Protein AF-A0A388TFI3-F1 (afdb_monomer_lite)

InterPro domains:
  IPR002677 Large ribosomal subunit protein bL32 [MF_00340] (1-56)
  IPR002677 Large ribosomal subunit protein bL32 [PF01783] (3-55)
  IPR002677 Large ribosomal subunit protein bL32 [TIGR01031] (3-55)
  IPR011332 Zinc-binding ribosomal protein [SSF57829] (1-55)
  IPR044957 Large ribosomal subunit protein bL32, bacteria [PTHR35534] (1-56)

Secondary structure (DSSP, 8-state):
----SSPPPHHHHHHHHHHH-PPPPPP-EE-TTT--EE-TTS--TTT-EETTEE----HHHHHHHHHHHHHHTT-

Foldseek 3Di:
DDDDPDDDDPVVVVVVCVVPVDDDDQDWDADPPPRDTDHPPDQDQQQCDDPNDRNDDHPNNVVVVVVVVVVVVVD

Organism: NCBI:txid2218525

Sequence (75 aa):
MPVPKKRRPHARTRTNHAYNFKAEGKATGICKNCGTAVLPHTICPACGFYKGRKVKVTKIEKRNARQARKAEDKK

pLDDT: mean 85.73, std 7.96, range [54.47, 96.62]

Structure (mmCIF, N/CA/C/O backbone):
data_AF-A0A388TFI3-F1
#
_entry.id   AF-A0A388TFI3-F1
#
loop_
_atom_site.group_PDB
_atom_site.id
_atom_site.type_symbol
_atom_site.label_atom_id
_atom_site.label_alt_id
_atom_site.label_comp_id
_atom_site.label_asym_id
_atom_site.label_entity_id
_atom_site.label_seq_id
_atom_site.pdbx_PDB_ins_code
_atom_site.Cartn_x
_atom_site.Cartn_y
_atom_site.Cartn_z
_atom_site.occupancy
_atom_site.B_iso_or_equiv
_atom_site.auth_seq_id
_atom_site.auth_comp_id
_atom_site.auth_asym_id
_atom_site.auth_atom_id
_atom_site.pdbx_PDB_model_num
ATOM 1 N N . MET A 1 1 ? -1.646 -20.640 -38.997 1.00 85.88 1 MET A N 1
ATOM 2 C CA . MET A 1 1 ? -1.477 -20.079 -37.635 1.00 85.88 1 MET A CA 1
ATOM 3 C C . MET A 1 1 ? -0.097 -19.441 -37.529 1.00 85.88 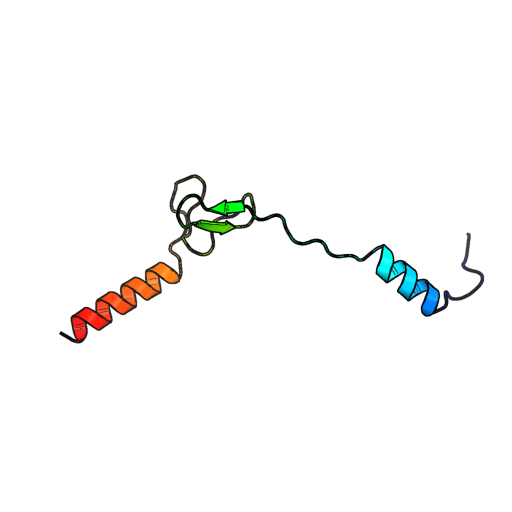1 MET A C 1
ATOM 5 O O . MET A 1 1 ? 0.854 -20.084 -37.960 1.00 85.88 1 MET A O 1
ATOM 9 N N . PRO A 1 2 ? 0.045 -18.206 -37.018 1.00 91.19 2 PRO A N 1
ATOM 10 C CA . PRO A 1 2 ? 1.357 -17.586 -36.848 1.00 91.19 2 PRO A CA 1
ATOM 11 C C . PRO A 1 2 ? 2.105 -18.216 -35.664 1.00 91.19 2 PRO A C 1
ATOM 13 O O . PRO A 1 2 ? 1.564 -18.308 -34.564 1.00 91.19 2 PRO A O 1
ATOM 16 N N . VAL A 1 3 ? 3.352 -18.640 -35.889 1.00 94.69 3 VAL A N 1
ATOM 17 C CA . VAL A 1 3 ? 4.208 -19.284 -34.878 1.00 94.69 3 VAL A CA 1
ATOM 18 C C . VAL A 1 3 ? 5.526 -18.510 -34.757 1.00 94.69 3 VAL A C 1
ATOM 20 O O . VAL A 1 3 ? 6.073 -18.080 -35.778 1.00 94.69 3 VAL A O 1
ATOM 23 N N . PRO A 1 4 ? 6.074 -18.305 -33.544 1.00 93.25 4 PRO A N 1
ATOM 24 C CA . PRO A 1 4 ? 7.368 -17.654 -33.381 1.00 93.25 4 PRO A CA 1
ATOM 25 C C . PRO A 1 4 ? 8.477 -18.425 -34.104 1.00 93.25 4 PRO A C 1
ATOM 27 O O . PRO A 1 4 ? 8.695 -19.604 -33.842 1.00 93.25 4 PRO A O 1
ATOM 30 N N . LYS A 1 5 ? 9.235 -17.742 -34.969 1.00 95.31 5 LYS A N 1
ATOM 31 C CA . LYS A 1 5 ? 10.350 -18.358 -35.710 1.00 95.31 5 LYS A CA 1
ATOM 32 C C . LYS A 1 5 ? 11.499 -18.819 -34.802 1.00 95.31 5 LYS A C 1
ATOM 34 O O . LYS A 1 5 ? 12.204 -19.761 -35.150 1.00 95.31 5 LYS A O 1
ATOM 39 N N . LYS A 1 6 ? 11.727 -18.130 -33.675 1.00 95.00 6 LYS A N 1
ATOM 40 C CA . LYS A 1 6 ? 12.789 -18.421 -32.695 1.00 95.00 6 LYS A CA 1
ATOM 41 C C . LYS A 1 6 ? 12.333 -18.080 -31.277 1.00 95.00 6 LYS A C 1
ATOM 43 O O . LYS A 1 6 ? 11.487 -17.204 -31.078 1.00 95.00 6 LYS A O 1
ATOM 48 N N . ARG A 1 7 ? 12.956 -18.723 -30.284 1.00 93.75 7 ARG A N 1
ATOM 49 C CA . ARG A 1 7 ? 12.799 -18.375 -28.865 1.00 93.75 7 ARG A CA 1
ATOM 50 C C . ARG A 1 7 ? 13.297 -16.946 -28.615 1.00 93.75 7 ARG A C 1
ATOM 52 O O . ARG A 1 7 ? 14.349 -16.551 -29.113 1.00 93.75 7 ARG A O 1
ATOM 59 N N . ARG A 1 8 ? 12.554 -16.172 -27.819 1.00 94.19 8 ARG A N 1
ATOM 60 C CA . ARG A 1 8 ? 12.979 -14.829 -27.398 1.00 94.19 8 ARG A CA 1
ATOM 61 C C . ARG A 1 8 ? 14.218 -14.926 -26.490 1.00 94.19 8 ARG A C 1
ATOM 63 O O . ARG A 1 8 ? 14.193 -15.718 -25.547 1.00 94.19 8 ARG A O 1
ATOM 70 N N . PRO A 1 9 ? 15.276 -14.132 -26.733 1.00 95.75 9 PRO A N 1
ATOM 71 C CA . PRO A 1 9 ? 16.463 -14.138 -25.886 1.00 95.75 9 PRO A CA 1
ATOM 72 C C . PRO A 1 9 ? 16.151 -13.547 -24.507 1.00 95.75 9 PRO A C 1
ATOM 74 O O . PRO A 1 9 ? 15.333 -12.631 -24.385 1.00 95.75 9 PRO A O 1
ATOM 77 N N . HIS A 1 10 ? 16.848 -14.033 -23.476 1.00 96.38 10 HIS A N 1
ATOM 78 C CA . HIS A 1 1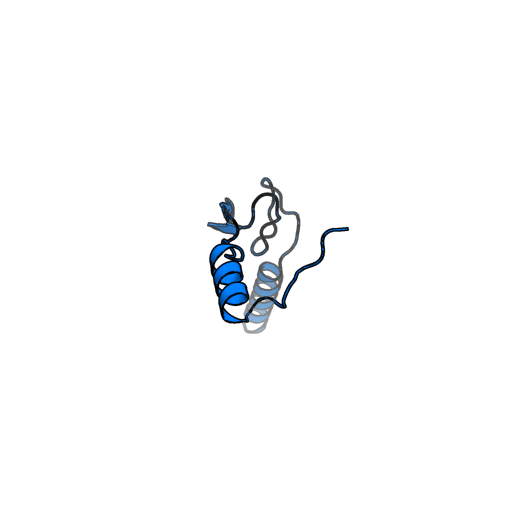0 ? 16.649 -13.592 -22.091 1.00 96.38 10 HIS A CA 1
ATOM 79 C C . HIS A 1 10 ? 16.777 -12.075 -21.919 1.00 96.38 10 HIS A C 1
ATOM 81 O O . HIS A 1 10 ? 15.989 -11.490 -21.180 1.00 96.38 10 HIS A O 1
ATOM 87 N N . ALA A 1 11 ? 17.710 -11.441 -22.641 1.00 96.62 11 ALA A N 1
ATOM 88 C CA . ALA A 1 11 ? 17.885 -9.991 -22.630 1.00 96.62 11 ALA A CA 1
ATOM 89 C C . ALA A 1 11 ? 16.580 -9.269 -22.994 1.00 96.62 11 ALA A C 1
ATOM 91 O O . ALA A 1 11 ? 16.078 -8.491 -22.194 1.00 96.62 11 ALA A O 1
ATOM 92 N N . ARG A 1 12 ? 15.963 -9.620 -24.131 1.00 95.12 12 ARG A N 1
ATOM 93 C CA . ARG A 1 12 ? 14.724 -8.991 -24.619 1.00 95.12 12 ARG A CA 1
ATOM 94 C C . ARG A 1 12 ? 13.539 -9.225 -23.682 1.00 95.12 12 ARG A C 1
ATOM 96 O O . ARG A 1 12 ? 12.708 -8.339 -23.511 1.00 95.12 12 ARG A O 1
ATOM 103 N N . THR A 1 13 ? 13.454 -10.402 -23.063 1.00 95.38 13 THR A N 1
ATOM 104 C CA . THR A 1 13 ? 12.433 -10.675 -22.039 1.00 95.38 13 THR A CA 1
ATOM 105 C C . THR A 1 13 ? 12.638 -9.783 -20.816 1.00 95.38 13 THR A C 1
ATOM 107 O O . THR A 1 13 ? 11.683 -9.155 -20.368 1.00 95.38 13 THR A O 1
ATOM 110 N N . ARG A 1 14 ? 13.875 -9.654 -20.317 1.00 95.81 14 ARG A N 1
ATOM 111 C CA . ARG A 1 14 ? 14.190 -8.791 -19.168 1.00 95.81 14 ARG A CA 1
ATOM 112 C C . ARG A 1 14 ? 13.895 -7.319 -19.449 1.00 95.81 14 ARG A C 1
ATOM 114 O O . ARG A 1 14 ? 13.283 -6.677 -18.603 1.00 95.81 14 ARG A O 1
ATOM 121 N N . THR A 1 15 ? 14.250 -6.796 -20.625 1.00 96.25 15 THR A N 1
ATOM 122 C CA . THR A 1 15 ? 13.954 -5.396 -20.983 1.00 96.25 15 THR A CA 1
ATOM 123 C C . THR A 1 15 ? 12.450 -5.142 -21.053 1.00 96.25 15 THR A C 1
ATOM 125 O O . THR A 1 15 ? 11.961 -4.167 -20.488 1.00 96.25 15 THR A O 1
ATOM 128 N N . ASN A 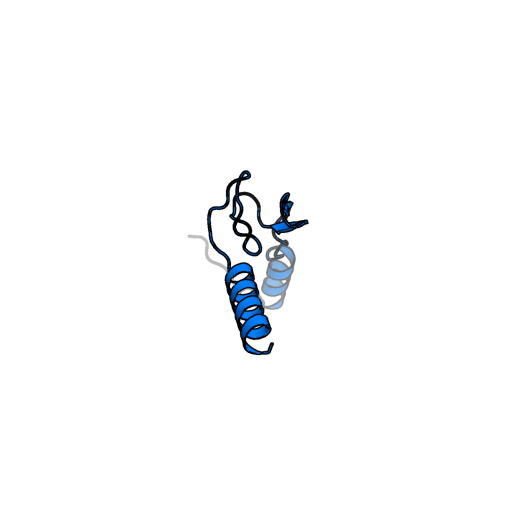1 16 ? 11.697 -6.055 -21.676 1.00 94.75 16 ASN A N 1
ATOM 129 C CA . ASN A 1 16 ? 10.237 -5.965 -21.708 1.00 94.75 16 ASN A CA 1
ATOM 130 C C . ASN A 1 16 ? 9.641 -6.022 -20.300 1.00 94.75 16 ASN A C 1
ATOM 132 O O . ASN A 1 16 ? 8.691 -5.296 -20.015 1.00 94.75 16 ASN A O 1
ATOM 136 N N . HIS A 1 17 ? 10.189 -6.861 -19.417 1.00 95.12 17 HIS A N 1
ATOM 137 C CA . HIS A 1 17 ? 9.707 -6.945 -18.045 1.00 95.12 17 HIS A CA 1
ATOM 138 C C . HIS A 1 17 ? 9.980 -5.648 -17.275 1.00 95.12 17 HIS A C 1
ATOM 140 O O . HIS A 1 17 ? 9.082 -5.119 -16.630 1.00 95.12 17 HIS A O 1
ATOM 146 N N . ALA A 1 18 ? 11.182 -5.086 -17.409 1.00 93.56 18 ALA A N 1
ATOM 147 C CA . ALA A 1 18 ? 11.566 -3.842 -16.745 1.00 93.56 18 ALA A CA 1
A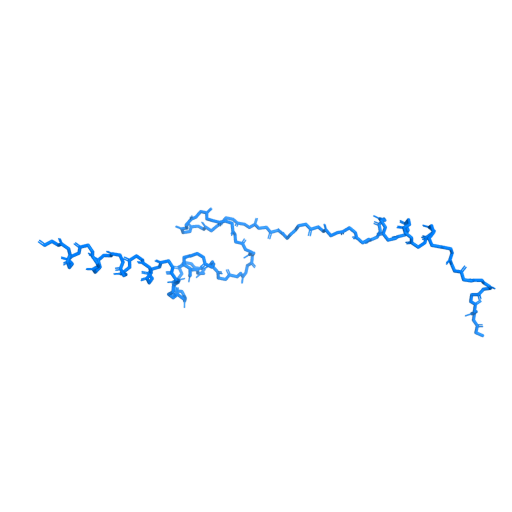TOM 148 C C . ALA A 1 18 ? 10.695 -2.643 -17.156 1.00 93.56 18 ALA A C 1
ATOM 150 O O . ALA A 1 18 ? 10.419 -1.768 -16.336 1.00 93.56 18 ALA A O 1
ATOM 151 N N . TYR A 1 19 ? 10.256 -2.594 -18.417 1.00 92.94 19 TYR A N 1
ATOM 152 C CA . TYR A 1 19 ? 9.376 -1.527 -18.886 1.00 92.94 19 TYR A CA 1
ATOM 153 C C . TYR A 1 19 ? 7.927 -1.720 -18.418 1.00 92.94 19 TYR A C 1
ATOM 155 O O . TYR A 1 19 ? 7.327 -0.774 -17.919 1.00 92.94 19 TYR A O 1
ATOM 163 N N . ASN A 1 20 ? 7.386 -2.938 -18.543 1.00 94.06 20 ASN A N 1
ATOM 164 C CA . ASN A 1 20 ? 5.947 -3.185 -18.388 1.00 94.06 20 ASN A CA 1
ATOM 165 C C . ASN A 1 20 ? 5.509 -3.616 -16.978 1.00 94.06 20 ASN A C 1
ATOM 167 O O . ASN A 1 20 ? 4.347 -3.444 -16.635 1.00 94.06 20 ASN A O 1
ATOM 171 N N . PHE A 1 21 ? 6.395 -4.185 -16.156 1.00 92.75 21 PHE A N 1
ATOM 172 C CA . PHE A 1 21 ? 6.032 -4.770 -14.853 1.00 92.75 21 PHE A CA 1
ATOM 173 C C . PHE A 1 21 ? 6.435 -3.870 -13.681 1.00 92.75 21 PHE A C 1
ATOM 175 O O . PHE A 1 21 ? 6.891 -4.342 -12.638 1.00 92.75 21 PHE A O 1
ATOM 182 N N . LYS A 1 22 ? 6.289 -2.556 -13.849 1.00 89.94 22 LYS A N 1
ATOM 183 C CA . LYS A 1 22 ? 6.521 -1.599 -12.766 1.00 89.94 22 LYS A CA 1
ATOM 184 C C . LYS A 1 22 ? 5.304 -1.606 -11.844 1.00 89.94 22 LYS A C 1
ATOM 186 O O . LYS A 1 22 ? 4.203 -1.284 -12.273 1.00 89.94 22 LYS A O 1
ATOM 191 N N . ALA A 1 23 ? 5.501 -2.010 -10.592 1.00 89.44 23 ALA A N 1
ATOM 192 C CA . ALA A 1 23 ? 4.453 -1.957 -9.583 1.00 89.44 23 ALA A CA 1
ATOM 193 C C . ALA A 1 23 ? 4.386 -0.550 -8.982 1.00 89.44 23 ALA A C 1
ATOM 195 O O . ALA A 1 23 ? 5.377 -0.050 -8.451 1.00 89.44 23 ALA A O 1
ATOM 196 N N . GLU A 1 24 ? 3.214 0.071 -9.049 1.00 90.00 24 GLU A N 1
ATOM 197 C CA . GLU A 1 24 ? 2.950 1.352 -8.398 1.00 90.00 24 GLU A CA 1
ATOM 198 C C . GLU A 1 24 ? 2.429 1.141 -6.972 1.00 90.00 24 GLU A C 1
ATOM 200 O O . GLU A 1 24 ? 1.761 0.149 -6.656 1.00 90.00 24 GLU A O 1
ATOM 205 N N . GLY A 1 25 ? 2.757 2.081 -6.084 1.00 88.38 25 GLY A N 1
ATOM 206 C CA . GLY A 1 25 ? 2.241 2.088 -4.720 1.00 88.38 25 GLY A CA 1
ATOM 207 C C . GLY A 1 25 ? 0.726 2.297 -4.699 1.00 88.38 25 GLY A C 1
ATOM 208 O O . GLY A 1 25 ? 0.170 3.030 -5.513 1.00 88.38 25 GLY A O 1
ATOM 209 N N . LYS A 1 26 ? 0.036 1.670 -3.741 1.00 88.50 26 LYS A N 1
ATOM 210 C CA . LYS A 1 26 ? -1.405 1.889 -3.564 1.00 88.50 26 LYS A CA 1
ATOM 211 C C . LYS A 1 26 ? -1.655 3.314 -3.079 1.00 88.50 26 LYS A C 1
ATOM 213 O O . LYS A 1 26 ? -0.998 3.764 -2.143 1.00 88.50 26 LYS A O 1
ATOM 218 N N . ALA A 1 27 ? -2.660 3.979 -3.643 1.00 88.62 27 ALA A N 1
ATOM 219 C CA . ALA A 1 27 ? -3.120 5.262 -3.132 1.00 88.62 27 ALA A CA 1
ATOM 220 C C . ALA A 1 27 ? -3.644 5.105 -1.693 1.00 88.62 27 ALA A C 1
ATOM 222 O O . ALA A 1 27 ? -4.521 4.280 -1.419 1.00 88.62 27 ALA A O 1
ATOM 223 N N . THR A 1 28 ? -3.104 5.902 -0.775 1.00 90.94 28 THR A N 1
ATOM 224 C CA . THR A 1 28 ? -3.519 5.943 0.632 1.00 90.94 28 THR A CA 1
ATOM 225 C C . THR A 1 28 ? -4.035 7.327 0.991 1.00 90.94 28 THR A C 1
ATOM 227 O O . THR A 1 28 ? -3.454 8.328 0.582 1.00 90.94 28 THR A O 1
ATOM 230 N N . GLY A 1 29 ? -5.103 7.383 1.783 1.00 87.56 29 GLY A N 1
ATOM 231 C CA . GLY A 1 29 ? -5.633 8.612 2.372 1.00 87.56 29 GLY A CA 1
ATOM 232 C C . GLY A 1 29 ? -5.418 8.657 3.883 1.00 87.56 29 GLY A C 1
ATOM 233 O O . GLY A 1 29 ? -5.056 7.659 4.501 1.00 87.56 29 GLY A O 1
ATOM 234 N N . ILE A 1 30 ? -5.669 9.811 4.496 1.00 88.69 30 ILE A N 1
ATOM 235 C CA . ILE A 1 30 ? -5.532 9.996 5.946 1.00 88.69 30 ILE A CA 1
ATOM 236 C C . ILE A 1 30 ? -6.850 9.640 6.649 1.00 88.69 30 ILE A C 1
ATOM 238 O O . ILE A 1 30 ? -7.933 10.081 6.253 1.00 88.69 30 ILE A O 1
ATOM 242 N N . CYS A 1 31 ? -6.776 8.852 7.722 1.00 87.00 31 CYS A N 1
ATOM 243 C CA . CYS A 1 31 ? -7.924 8.573 8.578 1.00 87.00 31 CYS A CA 1
ATOM 244 C C . CYS A 1 31 ? -8.309 9.808 9.401 1.00 87.00 31 CYS A C 1
ATOM 246 O O . CYS A 1 31 ? -7.520 10.274 10.217 1.00 87.00 31 CYS A O 1
ATOM 248 N N . LYS A 1 32 ? -9.564 10.261 9.297 1.00 83.31 32 LYS A N 1
ATOM 249 C CA . LYS A 1 32 ? -10.072 11.415 10.063 1.00 83.31 32 LYS A CA 1
ATOM 250 C C . LYS A 1 32 ? -10.059 11.236 11.589 1.00 83.31 32 LYS A C 1
ATOM 252 O O . LYS A 1 32 ? -10.078 12.228 12.296 1.00 83.31 32 LYS A O 1
ATOM 257 N N . ASN A 1 33 ? -10.061 10.000 12.097 1.00 84.62 33 ASN A N 1
ATOM 258 C CA . ASN A 1 33 ? -10.154 9.749 13.542 1.00 84.62 33 ASN A CA 1
ATOM 259 C C . ASN A 1 33 ? -8.787 9.579 14.227 1.00 84.62 33 ASN A C 1
ATOM 261 O O . ASN A 1 33 ? -8.616 9.954 15.375 1.00 84.62 33 ASN A O 1
ATOM 265 N N . CYS A 1 34 ? -7.809 8.977 13.546 1.00 83.31 34 CYS A N 1
ATOM 266 C CA . CYS A 1 34 ? -6.513 8.653 14.158 1.00 83.31 34 CYS A CA 1
ATOM 267 C C . CYS A 1 34 ? -5.297 9.157 13.372 1.00 83.31 34 CYS A C 1
ATOM 269 O O . CYS A 1 34 ? -4.173 8.862 13.760 1.00 83.31 34 CYS A O 1
ATOM 271 N N . GLY A 1 35 ? -5.492 9.847 12.244 1.00 84.00 35 GLY A N 1
ATOM 272 C CA . GLY A 1 35 ? -4.406 10.408 11.433 1.00 84.00 35 GLY A CA 1
ATOM 273 C C . GLY A 1 35 ? -3.547 9.390 10.672 1.00 84.00 35 GLY A C 1
ATOM 274 O O . GLY A 1 35 ? -2.675 9.784 9.908 1.00 84.00 35 GLY A O 1
ATOM 275 N N . THR A 1 36 ? -3.783 8.084 10.833 1.00 86.56 36 THR A N 1
ATOM 276 C CA . THR A 1 36 ? -3.005 7.047 10.132 1.00 86.56 36 THR A CA 1
ATOM 277 C C . THR A 1 36 ? -3.349 6.968 8.643 1.00 86.56 36 THR A C 1
ATOM 279 O O . THR A 1 36 ? -4.470 7.285 8.237 1.00 86.56 36 THR A O 1
ATOM 282 N N . ALA A 1 37 ? -2.394 6.514 7.828 1.00 88.81 37 ALA A N 1
ATOM 283 C CA . ALA A 1 37 ? -2.620 6.221 6.417 1.00 88.81 37 ALA A CA 1
ATOM 284 C C . ALA A 1 37 ? -3.510 4.976 6.260 1.00 88.81 37 ALA A C 1
ATOM 286 O O . ALA A 1 37 ? -3.254 3.926 6.854 1.00 88.81 37 ALA A O 1
ATOM 287 N N . VAL A 1 38 ? -4.568 5.090 5.460 1.00 89.12 38 VAL A N 1
ATOM 288 C CA . VAL A 1 38 ? -5.570 4.043 5.237 1.00 89.12 38 VAL A CA 1
ATOM 289 C C . VAL A 1 38 ? -5.871 3.929 3.747 1.00 89.12 38 VAL A C 1
ATOM 291 O O . VAL A 1 38 ? -5.854 4.913 3.008 1.00 89.12 38 VAL A O 1
ATOM 294 N N . LEU A 1 39 ? -6.168 2.709 3.303 1.00 89.81 39 LEU A N 1
ATOM 295 C CA . LEU A 1 39 ? -6.639 2.465 1.945 1.00 89.81 39 LEU A CA 1
ATOM 296 C C . LEU A 1 39 ? -8.065 3.018 1.770 1.00 89.81 39 LEU A C 1
ATOM 298 O O . LEU A 1 39 ? -8.910 2.838 2.657 1.00 89.81 39 LEU A O 1
ATOM 302 N N . PRO A 1 40 ? -8.377 3.654 0.632 1.00 87.56 40 PRO A N 1
ATOM 303 C CA . PRO A 1 40 ? -9.717 4.161 0.374 1.00 87.56 40 PRO A CA 1
ATOM 304 C C . PRO A 1 40 ? -10.755 3.030 0.435 1.00 87.56 40 PRO A C 1
ATOM 306 O O . PRO A 1 40 ? -10.466 1.877 0.129 1.00 87.56 40 PRO A O 1
ATOM 309 N N . HIS A 1 41 ? -11.970 3.367 0.875 1.00 87.12 41 HIS A N 1
ATOM 310 C CA . HIS A 1 41 ? -13.105 2.444 1.040 1.00 87.12 41 HIS A CA 1
ATOM 311 C C . HIS A 1 41 ? -12.900 1.267 2.013 1.00 87.12 41 HIS A C 1
ATOM 313 O O . HIS A 1 41 ? -13.766 0.399 2.096 1.00 87.12 41 HIS A O 1
ATOM 319 N N . THR A 1 42 ? -11.827 1.255 2.808 1.00 87.00 42 THR A N 1
ATOM 320 C CA . THR A 1 42 ? -11.594 0.227 3.835 1.00 87.00 42 THR A CA 1
ATOM 321 C C . THR A 1 42 ? -11.784 0.767 5.252 1.00 87.00 42 THR A C 1
ATOM 323 O O . THR A 1 42 ? -11.710 1.971 5.504 1.00 87.00 42 THR A O 1
ATOM 326 N N . ILE A 1 43 ? -12.049 -0.137 6.198 1.00 88.19 43 ILE A N 1
ATOM 327 C CA . ILE A 1 43 ? -12.063 0.187 7.629 1.00 88.19 43 ILE A CA 1
ATOM 328 C C . ILE A 1 43 ? -10.621 0.443 8.076 1.00 88.19 43 ILE A C 1
ATOM 330 O O . ILE A 1 43 ? -9.729 -0.341 7.747 1.00 88.19 43 ILE A O 1
ATOM 334 N N . CYS A 1 44 ? -10.391 1.495 8.867 1.00 87.69 44 CYS A N 1
ATOM 335 C CA . CYS A 1 44 ? -9.060 1.761 9.408 1.00 87.69 44 CYS A CA 1
ATOM 336 C C . CYS A 1 44 ? -8.589 0.585 10.292 1.00 87.69 44 CYS A C 1
ATOM 338 O O . CYS A 1 44 ? -9.265 0.264 11.273 1.00 87.69 44 CYS A O 1
ATOM 340 N N . PRO A 1 45 ? -7.432 -0.045 10.010 1.00 83.00 45 PRO A N 1
ATOM 341 C CA . PRO A 1 45 ? -6.952 -1.188 10.788 1.00 83.00 45 PRO A CA 1
ATOM 342 C C . PRO A 1 45 ? -6.493 -0.797 12.200 1.00 83.00 45 PRO A C 1
ATOM 344 O O . PRO A 1 45 ? -6.517 -1.630 13.105 1.00 83.00 45 PRO A O 1
ATOM 347 N N . ALA A 1 46 ? -6.097 0.464 12.398 1.00 83.69 46 ALA A N 1
ATOM 348 C CA . ALA A 1 46 ? -5.629 0.968 13.684 1.00 83.69 46 ALA A CA 1
ATOM 349 C C . ALA A 1 46 ? -6.794 1.256 14.645 1.00 83.69 46 ALA A C 1
ATOM 351 O O . ALA A 1 46 ? -6.849 0.693 15.739 1.00 83.69 46 ALA A O 1
ATOM 352 N N . CYS A 1 47 ? -7.755 2.089 14.233 1.00 81.38 47 CYS A N 1
ATOM 353 C CA . CYS A 1 47 ? -8.849 2.520 15.109 1.00 81.38 47 CYS A CA 1
ATOM 354 C C . CYS A 1 47 ? -10.179 1.782 14.877 1.00 81.38 47 CYS A C 1
ATOM 356 O O . CYS A 1 47 ? -11.057 1.847 15.728 1.00 81.38 47 CYS A O 1
ATOM 358 N N . GLY A 1 48 ? -10.359 1.065 13.763 1.00 85.50 48 GLY A N 1
ATOM 359 C CA . GLY A 1 48 ? -11.586 0.300 13.493 1.00 85.50 48 GLY A CA 1
ATOM 360 C C . GLY A 1 48 ? -12.786 1.151 13.070 1.00 85.50 48 GLY A C 1
ATOM 361 O O . GLY A 1 48 ? -13.915 0.653 13.036 1.00 85.50 48 GLY A O 1
ATOM 362 N N . PHE A 1 49 ? -12.554 2.425 12.740 1.00 87.38 49 PHE A N 1
ATOM 363 C CA . PHE A 1 49 ? -13.585 3.359 12.294 1.00 87.38 49 PHE A CA 1
ATOM 364 C C . PHE A 1 49 ? -13.738 3.367 10.772 1.00 87.38 49 PHE A C 1
ATOM 366 O O . PHE A 1 49 ? -12.761 3.267 10.022 1.00 87.38 49 PHE A O 1
ATOM 373 N N . TYR A 1 50 ? -14.983 3.542 10.333 1.00 87.88 50 TYR A N 1
ATOM 374 C CA . TYR A 1 50 ? -15.362 3.784 8.945 1.00 87.88 50 TYR A CA 1
ATOM 375 C C . TYR A 1 50 ? -16.580 4.713 8.908 1.00 87.88 50 TYR A C 1
ATOM 377 O O . TYR A 1 50 ? -17.538 4.508 9.650 1.00 87.88 50 TYR A O 1
ATOM 385 N N . LYS A 1 51 ? -16.538 5.762 8.073 1.00 82.88 51 LYS A N 1
ATOM 386 C CA . LYS A 1 51 ? -17.615 6.771 7.94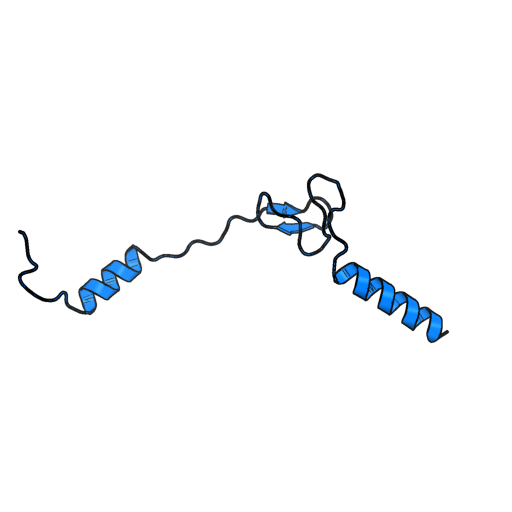5 1.00 82.88 51 LYS A CA 1
ATOM 387 C C . LYS A 1 51 ? -18.118 7.333 9.293 1.00 82.88 51 LYS A C 1
ATOM 389 O O . LYS A 1 51 ? -19.314 7.483 9.504 1.00 82.88 51 LYS A O 1
ATOM 394 N N . GLY A 1 52 ? -17.203 7.610 10.225 1.00 82.19 52 GLY A N 1
ATOM 395 C CA . GLY A 1 52 ? -17.535 8.200 11.532 1.00 82.19 52 GLY A CA 1
ATOM 396 C C . GLY A 1 52 ? -18.172 7.239 12.541 1.00 82.19 52 GLY A C 1
ATOM 397 O O . GLY A 1 52 ? -18.451 7.645 13.662 1.00 82.19 52 GLY A O 1
ATOM 398 N N . ARG A 1 53 ? -18.363 5.962 12.190 1.00 83.88 53 ARG A N 1
ATOM 399 C CA . ARG A 1 53 ? -18.854 4.929 13.109 1.00 83.88 53 ARG A CA 1
ATOM 400 C C . ARG A 1 53 ? -17.757 3.923 13.418 1.00 83.88 53 ARG A C 1
ATOM 402 O O . ARG A 1 53 ? -16.918 3.610 12.567 1.00 83.88 53 ARG A O 1
ATOM 409 N N . LYS A 1 54 ? -17.772 3.405 14.642 1.00 85.25 54 LYS A N 1
ATOM 410 C CA . LYS A 1 54 ? -16.869 2.343 15.075 1.00 85.25 54 LYS A CA 1
ATOM 411 C C . LYS A 1 54 ? -17.442 0.998 14.638 1.00 85.25 54 LYS A C 1
ATOM 413 O O . LYS A 1 54 ? -18.512 0.612 15.092 1.00 85.25 54 LYS A O 1
ATOM 418 N N . VAL A 1 55 ? -16.748 0.314 13.731 1.00 84.12 55 VAL A N 1
ATOM 419 C CA . VAL A 1 55 ? -17.230 -0.938 13.119 1.00 84.12 55 VAL A CA 1
ATOM 420 C C . VAL A 1 55 ? -16.523 -2.156 13.714 1.00 84.12 55 VAL A C 1
ATOM 422 O O . VAL A 1 55 ? -17.111 -3.232 13.788 1.00 84.12 55 VAL A O 1
ATOM 425 N N . LYS A 1 56 ? -15.267 -2.014 14.161 1.00 80.50 56 LYS A N 1
ATOM 426 C CA . LYS A 1 56 ? -14.496 -3.109 14.774 1.00 80.50 56 LYS A CA 1
ATOM 427 C C . LYS A 1 56 ? -13.750 -2.650 16.022 1.00 80.50 56 LYS A C 1
ATOM 429 O O . LYS A 1 56 ? -13.133 -1.591 16.023 1.00 80.50 56 LYS A O 1
ATOM 434 N N . VAL A 1 57 ? -13.748 -3.496 17.052 1.00 74.19 57 VAL A N 1
ATOM 435 C CA . VAL A 1 57 ? -12.863 -3.352 18.217 1.00 74.19 57 VAL A CA 1
ATOM 436 C C . VAL A 1 57 ? -11.471 -3.832 17.813 1.00 74.19 57 VAL A C 1
ATOM 438 O O . VAL A 1 57 ? -11.283 -5.013 17.497 1.00 74.19 57 VAL A O 1
ATOM 441 N N . THR A 1 58 ? -10.496 -2.926 17.773 1.00 80.19 58 THR A N 1
ATOM 442 C CA . THR A 1 58 ? -9.149 -3.255 17.286 1.00 80.19 58 THR A CA 1
ATOM 443 C C . THR A 1 58 ? -8.264 -3.849 18.378 1.00 80.19 58 THR A C 1
ATOM 445 O O . THR A 1 58 ? -8.546 -3.784 19.576 1.00 80.19 58 THR A O 1
ATOM 448 N N . LYS A 1 59 ? -7.150 -4.465 17.958 1.00 69.31 59 LYS A N 1
ATOM 449 C CA . LYS A 1 59 ? -6.143 -5.009 18.883 1.00 69.31 59 LYS A CA 1
ATOM 450 C C . LYS A 1 59 ? -5.514 -3.923 19.763 1.00 69.31 59 LYS A C 1
ATOM 452 O O . LYS A 1 59 ? -5.116 -4.239 20.879 1.00 69.31 59 LYS A O 1
ATOM 457 N N . ILE A 1 60 ? -5.448 -2.677 19.281 1.00 71.62 60 ILE A N 1
ATOM 458 C CA . ILE A 1 60 ? -4.921 -1.536 20.043 1.00 71.62 60 ILE A CA 1
ATOM 459 C C . ILE A 1 60 ? -5.759 -1.329 21.305 1.00 71.62 60 ILE A C 1
ATOM 461 O O . ILE A 1 60 ? -5.223 -1.295 22.406 1.00 71.62 60 ILE A O 1
ATOM 465 N N . GLU A 1 61 ? -7.080 -1.323 21.174 1.00 71.88 61 GLU A N 1
ATOM 466 C CA . GLU A 1 61 ? -7.982 -1.120 22.310 1.00 71.88 61 GLU A CA 1
ATOM 467 C C . GLU A 1 61 ? -7.925 -2.277 23.309 1.00 71.88 61 GLU A C 1
ATOM 469 O O . GLU A 1 61 ? -7.880 -2.059 24.517 1.00 71.88 61 GLU A O 1
ATOM 474 N N . LYS A 1 62 ? -7.826 -3.518 22.816 1.00 74.88 62 LYS A N 1
ATOM 475 C CA . LYS A 1 62 ? -7.641 -4.699 23.675 1.00 74.88 62 LYS A CA 1
ATOM 476 C C . LYS A 1 62 ? -6.314 -4.655 24.441 1.00 74.88 62 LYS A C 1
ATOM 478 O O . LYS A 1 62 ? -6.258 -5.065 25.599 1.00 74.88 62 LYS A O 1
ATOM 483 N N . ARG A 1 63 ? -5.242 -4.164 23.808 1.00 75.44 63 ARG A N 1
ATOM 484 C CA . ARG A 1 63 ? -3.929 -3.995 24.448 1.00 75.44 63 ARG A CA 1
ATOM 485 C C . ARG A 1 63 ? -3.981 -2.914 25.524 1.00 75.44 63 ARG A C 1
ATOM 487 O O . ARG A 1 63 ? -3.501 -3.172 26.624 1.00 75.44 63 ARG A O 1
ATOM 494 N N . ASN A 1 64 ? -4.605 -1.774 25.233 1.00 80.38 64 ASN A N 1
ATOM 495 C CA . ASN A 1 64 ? -4.760 -0.674 26.185 1.00 80.38 64 ASN A CA 1
ATOM 496 C C . ASN A 1 64 ? -5.599 -1.105 27.398 1.00 80.38 64 ASN A C 1
ATOM 498 O O . ASN A 1 64 ? -5.184 -0.890 28.531 1.00 80.38 64 ASN A O 1
ATOM 502 N N . ALA A 1 65 ? -6.709 -1.820 27.182 1.00 78.12 65 ALA A N 1
ATOM 503 C CA . ALA A 1 65 ? -7.521 -2.372 28.269 1.00 78.12 65 ALA A CA 1
ATOM 504 C C . ALA A 1 65 ? -6.739 -3.371 29.144 1.00 78.12 65 ALA A C 1
ATOM 506 O O . ALA A 1 65 ? -6.867 -3.372 30.365 1.00 78.12 65 ALA A O 1
ATOM 507 N N . ARG A 1 66 ? -5.882 -4.208 28.540 1.00 78.88 66 ARG A N 1
ATOM 508 C CA . ARG A 1 66 ? -5.011 -5.127 29.292 1.00 78.88 66 ARG A CA 1
ATOM 509 C C . ARG A 1 66 ? -3.924 -4.388 30.078 1.00 78.88 66 ARG A C 1
ATOM 511 O O . ARG A 1 66 ? -3.546 -4.850 31.148 1.00 78.88 66 ARG A O 1
ATOM 518 N N . GLN A 1 67 ? -3.396 -3.289 29.543 1.00 81.75 67 GLN A N 1
ATOM 519 C CA . GLN A 1 67 ? -2.413 -2.453 30.237 1.00 81.75 67 GLN A CA 1
ATOM 520 C C . GLN A 1 67 ? -3.037 -1.710 31.420 1.00 81.75 67 GLN A C 1
ATOM 522 O O . GLN A 1 67 ? -2.420 -1.690 32.477 1.00 81.75 67 GLN A O 1
ATOM 527 N N . ALA A 1 68 ? -4.257 -1.187 31.266 1.00 79.50 68 ALA A N 1
ATOM 528 C CA . ALA A 1 68 ? -5.000 -0.549 32.350 1.00 79.50 68 ALA A CA 1
ATOM 529 C C . ALA A 1 68 ? -5.228 -1.518 33.521 1.00 79.50 68 ALA A C 1
ATOM 531 O O . ALA A 1 68 ? -4.811 -1.224 34.634 1.00 79.50 68 ALA A O 1
ATOM 532 N N . ARG A 1 69 ? -5.730 -2.732 33.242 1.00 80.00 69 ARG A N 1
ATOM 533 C CA . ARG A 1 69 ? -5.914 -3.779 34.267 1.00 80.00 69 ARG A CA 1
ATOM 534 C C . ARG A 1 69 ? -4.618 -4.117 35.011 1.00 80.00 69 ARG A C 1
ATOM 536 O O . ARG A 1 69 ? -4.584 -4.132 36.227 1.00 80.00 69 ARG A O 1
ATOM 543 N N . LYS A 1 70 ? -3.510 -4.300 34.283 1.00 81.38 70 LYS A N 1
ATOM 544 C CA . LYS A 1 70 ? -2.199 -4.580 34.897 1.00 81.38 70 LYS A CA 1
ATOM 545 C C . LYS A 1 70 ? -1.645 -3.428 35.739 1.00 81.38 70 LYS A C 1
ATOM 547 O O . LYS A 1 70 ? -0.809 -3.675 36.600 1.00 81.38 70 LYS A O 1
ATOM 552 N N . ALA A 1 71 ? -2.002 -2.185 35.422 1.00 78.31 71 ALA A N 1
ATOM 553 C CA . ALA A 1 71 ? -1.572 -1.018 36.186 1.00 78.31 71 ALA A CA 1
ATOM 554 C C . ALA A 1 71 ? -2.375 -0.879 37.485 1.00 78.31 71 ALA A C 1
ATOM 556 O O . ALA A 1 71 ? -1.804 -0.494 38.500 1.00 78.31 71 ALA A O 1
ATOM 557 N N . GLU A 1 72 ? -3.661 -1.232 37.450 1.00 74.62 72 GLU A N 1
ATOM 558 C CA . GLU A 1 72 ? -4.530 -1.316 38.628 1.00 74.62 72 GLU A CA 1
ATOM 559 C C . GLU A 1 72 ? -4.093 -2.455 39.559 1.00 74.62 72 GLU A C 1
ATOM 561 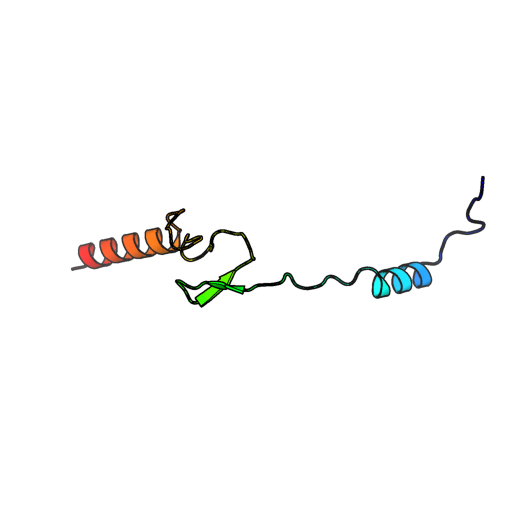O O . GLU A 1 72 ? -3.902 -2.212 40.742 1.00 74.62 72 GLU A O 1
ATOM 566 N N . ASP A 1 73 ? -3.811 -3.646 39.019 1.00 74.81 73 ASP A N 1
ATOM 567 C CA . ASP A 1 73 ? -3.359 -4.818 39.794 1.00 74.81 73 ASP A CA 1
ATOM 568 C C . ASP A 1 73 ? -1.964 -4.645 40.439 1.00 74.81 73 ASP A C 1
ATOM 570 O O . ASP A 1 73 ? -1.566 -5.435 41.292 1.00 74.81 73 ASP A O 1
ATOM 574 N N . LYS A 1 74 ? -1.171 -3.659 39.992 1.00 68.38 74 LYS A N 1
ATOM 575 C CA . LYS A 1 74 ? 0.177 -3.368 40.521 1.00 68.38 74 LYS A CA 1
ATOM 576 C C . LYS A 1 74 ? 0.158 -2.296 41.625 1.00 68.38 74 LYS A C 1
ATOM 578 O O . LYS A 1 74 ? 1.212 -1.997 42.186 1.00 68.38 74 LYS A O 1
ATOM 583 N N . LYS A 1 75 ? -0.996 -1.678 41.869 1.00 54.47 75 LYS A N 1
ATOM 584 C CA . LYS A 1 75 ? -1.192 -0.643 42.884 1.00 54.47 75 LYS A CA 1
ATOM 585 C C . LYS A 1 75 ? -1.596 -1.273 44.212 1.00 54.47 75 LYS A C 1
ATOM 587 O O . LYS A 1 75 ? -1.160 -0.719 45.241 1.00 54.47 75 LYS A O 1
#

Radius of gyration: 24.78 Å; chains: 1; bounding box: 37×32×80 Å